Protein AF-A0A9Q3ISY8-F1 (afdb_monomer)

pLDDT: mean 78.97, std 12.06, range [45.91, 92.88]

Radius of gyration: 17.68 Å; Cα contacts (8 Å, |Δi|>4): 53; chains: 1; bounding box: 31×36×50 Å

Sequence (109 aa):
MRQDHGKHSFPWWKEKVISKWANDPWRFKMENSLEESIFNIERDRPISWFLKQKYILTALHPDMSASMIHKRILSKWGGDLGHPIRSRFIEPFSTEDYINAMEDITTRK

Secondary structure (DSSP, 8-state):
--SSS----HHHHHHHHHHHHSSHHHHHHHHHHHHS--B-TTT--HHHHHHHHHHHHHHH-TT--HHHHHHHHHHTB-GGGHHHHHTT--S---HHHHHHHHHHHHH--

Foldseek 3Di:
DPPPDPDDDPVVVVVVCCPVQVPPVNLVVLVVVLVPQADDLVPDQLVVSLVSQLVSCCVNPVPDDPVRSLVSSLVSHDDPVSCQLVVVDDDDDDPVSSSVSVVVVSVPD

Solvent-accessible surface area (backbone atoms only — not comparable to full-atom values): 6679 Å² total; per-residue (Å²): 144,81,83,88,68,74,97,68,54,71,68,56,52,50,50,51,48,40,62,72,62,62,33,71,71,46,48,52,52,50,51,50,55,56,71,74,50,57,60,42,86,92,81,48,54,52,60,67,53,50,53,52,51,49,52,49,48,45,72,76,38,73,88,59,50,69,69,57,52,53,53,57,54,44,69,30,35,57,72,85,60,39,54,67,57,56,73,73,59,78,85,86,78,53,76,62,57,53,38,51,54,47,43,53,65,71,64,72,114

Mean predicted aligned error: 9.84 Å

Nearest PDB structures (foldseek):
  7r23-assembly1_A  TM=7.093E-01  e=1.331E-01  Homo sapiens
  7r24-assembly1_A  TM=7.017E-01  e=1.483E-01  Rattus norvegicus
  4x3x-assembly1_A  TM=8.200E-01  e=1.359E+00  Rattus norvegicus
  7n9v-assembly1_C  TM=6.841E-01  e=1.598E+00  Human immunodeficiency virus 1
  2khm-assembly1_B  TM=3.584E-01  e=2.598E+00  Araneus diadematus

Organism: NCBI:txid1389203

Structure (mmCIF, N/CA/C/O backbone):
data_AF-A0A9Q3ISY8-F1
#
_entry.id   AF-A0A9Q3ISY8-F1
#
loop_
_atom_site.group_PDB
_atom_site.id
_atom_site.type_symbol
_atom_site.label_atom_id
_atom_site.label_alt_id
_atom_site.label_comp_id
_atom_site.label_asym_id
_atom_site.label_entity_id
_atom_site.label_seq_id
_atom_site.pdbx_PDB_ins_code
_atom_site.Cartn_x
_atom_site.Cartn_y
_atom_site.Cartn_z
_atom_site.occupancy
_atom_site.B_iso_or_equiv
_atom_site.auth_seq_id
_atom_site.auth_comp_id
_atom_site.auth_asym_id
_atom_site.auth_atom_id
_atom_site.pdbx_PDB_model_num
ATOM 1 N N . MET A 1 1 ? -1.345 -20.395 -28.314 1.00 47.94 1 MET A N 1
ATOM 2 C CA . MET A 1 1 ? -0.306 -19.394 -27.959 1.00 47.94 1 MET A CA 1
ATOM 3 C C . MET A 1 1 ? 0.899 -19.996 -27.202 1.00 47.94 1 MET A C 1
ATOM 5 O O . MET A 1 1 ? 1.434 -19.357 -26.307 1.0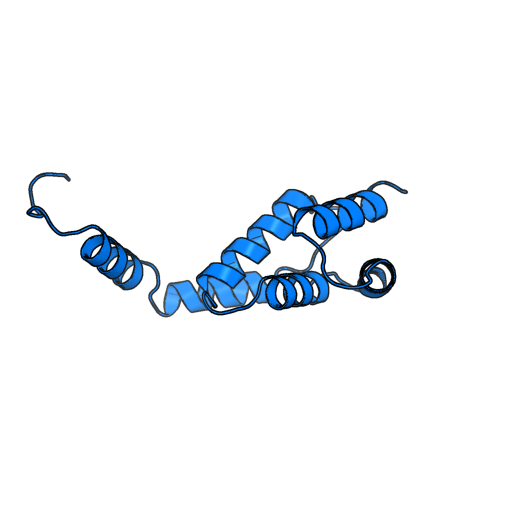0 47.94 1 MET A O 1
ATOM 9 N N . ARG A 1 2 ? 1.366 -21.209 -27.544 1.00 45.91 2 ARG A N 1
ATOM 10 C CA . ARG A 1 2 ? 2.563 -21.839 -26.932 1.00 45.91 2 ARG A CA 1
ATOM 11 C C . ARG A 1 2 ? 3.573 -22.369 -27.965 1.00 45.91 2 ARG A C 1
ATOM 13 O O . ARG A 1 2 ? 4.502 -23.060 -27.575 1.00 45.91 2 ARG A O 1
ATOM 20 N N . GLN A 1 3 ? 3.380 -22.080 -29.256 1.00 51.97 3 GLN A N 1
ATOM 21 C CA . GLN A 1 3 ? 4.154 -22.700 -30.341 1.00 51.97 3 GLN A CA 1
ATOM 22 C C . GLN A 1 3 ? 5.044 -21.738 -31.154 1.00 51.97 3 GLN A C 1
ATOM 24 O O . GLN A 1 3 ? 5.857 -22.233 -31.919 1.00 51.97 3 GLN A O 1
ATOM 29 N N . ASP A 1 4 ? 5.014 -20.418 -30.917 1.00 54.91 4 ASP A N 1
ATOM 30 C CA . ASP A 1 4 ? 5.787 -19.456 -31.741 1.00 54.91 4 ASP A CA 1
ATOM 31 C C . ASP A 1 4 ? 7.008 -18.824 -31.053 1.00 54.91 4 ASP A C 1
ATOM 33 O O . ASP A 1 4 ? 7.722 -18.019 -31.648 1.00 54.91 4 ASP A O 1
ATOM 37 N N . HIS A 1 5 ? 7.292 -19.172 -29.797 1.00 53.00 5 HIS A N 1
ATOM 38 C CA . HIS A 1 5 ? 8.438 -18.621 -29.075 1.00 53.00 5 HIS A CA 1
ATOM 39 C C . HIS A 1 5 ? 9.264 -19.768 -28.506 1.00 53.00 5 HIS A C 1
ATOM 41 O O . HIS A 1 5 ? 8.870 -20.405 -27.527 1.00 53.00 5 HIS A O 1
ATOM 47 N N . GLY A 1 6 ? 10.393 -20.051 -29.164 1.00 52.97 6 GLY A N 1
ATOM 48 C CA . GLY A 1 6 ? 11.397 -21.013 -28.716 1.00 52.97 6 G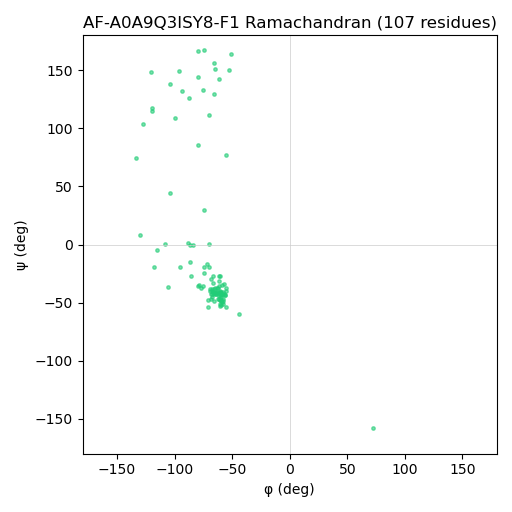LY A CA 1
ATOM 49 C C . GLY A 1 6 ? 11.817 -20.773 -27.263 1.00 52.97 6 GLY A C 1
ATOM 50 O O . GLY A 1 6 ? 11.524 -19.728 -26.688 1.00 52.97 6 GLY A O 1
ATOM 51 N N . LYS A 1 7 ? 12.466 -21.771 -26.653 1.00 64.62 7 LYS A N 1
ATOM 52 C CA . LYS A 1 7 ? 12.853 -21.833 -25.230 1.00 64.62 7 LYS A CA 1
ATOM 53 C C . LYS A 1 7 ? 13.698 -20.623 -24.779 1.00 64.62 7 LYS A C 1
ATOM 55 O O . LYS A 1 7 ? 14.908 -20.729 -24.619 1.00 64.62 7 LYS A O 1
ATOM 60 N N . HIS A 1 8 ? 13.071 -19.475 -24.561 1.00 70.50 8 HIS A N 1
ATOM 61 C CA . HIS A 1 8 ? 13.707 -18.306 -23.973 1.00 70.50 8 HIS A CA 1
ATOM 62 C C . HIS A 1 8 ? 13.773 -18.469 -22.454 1.00 70.50 8 HIS A C 1
ATOM 64 O O . HIS A 1 8 ? 12.871 -19.037 -21.832 1.00 70.50 8 HIS A O 1
ATOM 70 N N . SER A 1 9 ? 14.859 -17.982 -21.856 1.00 76.75 9 SER A N 1
ATOM 71 C CA . SER A 1 9 ? 15.083 -18.050 -20.414 1.00 76.75 9 SER A CA 1
ATOM 72 C C . SER A 1 9 ? 14.054 -17.203 -19.649 1.00 76.75 9 SER A C 1
ATOM 74 O O . SER A 1 9 ? 13.475 -16.253 -20.179 1.00 76.75 9 SER A O 1
ATOM 76 N N . PHE A 1 10 ? 13.812 -17.535 -18.379 1.00 68.12 10 PHE A N 1
ATOM 77 C CA . PHE A 1 10 ? 12.893 -16.774 -17.525 1.00 68.12 10 PHE A CA 1
ATOM 78 C C . PHE A 1 10 ? 13.241 -15.270 -17.425 1.00 68.12 10 PHE A C 1
ATOM 80 O O . PHE A 1 10 ? 12.316 -14.461 -17.514 1.00 68.12 10 PHE A O 1
ATOM 87 N N . PRO A 1 11 ? 14.524 -14.854 -17.337 1.00 79.69 11 PRO A N 1
ATOM 88 C CA . PRO A 1 11 ? 14.899 -13.439 -17.407 1.00 79.69 11 PRO A CA 1
ATOM 89 C C . PRO A 1 11 ? 14.443 -12.747 -18.696 1.00 79.69 11 PRO A C 1
ATOM 91 O O . PRO A 1 11 ? 13.902 -11.649 -18.634 1.00 79.69 11 PRO A O 1
ATOM 94 N N . TRP A 1 12 ? 14.559 -13.415 -19.847 1.00 79.06 12 TRP A N 1
ATOM 95 C CA . TRP A 1 12 ? 14.118 -12.864 -21.130 1.00 79.06 12 TRP A CA 1
ATOM 96 C C . TRP A 1 12 ? 12.598 -12.672 -21.180 1.00 79.06 12 TRP A C 1
ATOM 98 O O . TRP A 1 12 ? 12.100 -11.640 -21.629 1.00 79.06 12 TRP A O 1
ATOM 108 N N . TRP A 1 13 ? 11.836 -13.644 -20.666 1.00 72.44 13 TRP A N 1
ATOM 109 C CA . TRP A 1 13 ? 10.383 -13.507 -20.541 1.00 72.44 13 TRP A CA 1
ATOM 110 C C . TRP A 1 13 ? 9.999 -12.382 -19.584 1.00 72.44 13 TRP A C 1
ATOM 112 O O . TRP A 1 13 ? 9.090 -11.611 -19.886 1.00 72.44 13 TRP A O 1
ATOM 122 N N . LYS A 1 14 ? 10.713 -12.253 -18.462 1.00 73.62 14 LYS A N 1
ATOM 123 C CA . LYS A 1 14 ? 10.529 -11.163 -17.503 1.00 73.62 14 LYS A CA 1
ATOM 124 C C . LYS A 1 14 ? 10.764 -9.808 -18.175 1.00 73.62 14 LYS A C 1
ATOM 126 O O . LYS A 1 14 ? 9.902 -8.941 -18.078 1.00 73.62 14 LYS A O 1
ATOM 131 N N . GLU A 1 15 ? 11.853 -9.651 -18.923 1.00 78.38 15 GLU A N 1
ATOM 132 C CA . GLU A 1 15 ? 12.146 -8.435 -19.691 1.00 78.38 15 GLU A CA 1
ATOM 133 C C . GLU A 1 15 ? 11.082 -8.134 -20.746 1.00 78.38 15 GLU A C 1
ATOM 135 O O . GLU A 1 15 ? 10.638 -6.994 -20.856 1.00 78.38 15 GLU A O 1
ATOM 140 N N . LYS A 1 16 ? 10.611 -9.133 -21.500 1.00 76.38 16 LYS A N 1
ATOM 141 C CA . LYS A 1 16 ? 9.564 -8.925 -22.513 1.00 76.38 16 LYS A CA 1
ATOM 142 C C . LYS A 1 16 ? 8.214 -8.567 -21.915 1.00 76.38 16 LYS A C 1
ATOM 144 O O . LYS A 1 16 ? 7.509 -7.731 -22.475 1.00 76.38 16 LYS A O 1
ATOM 149 N N . VAL A 1 17 ? 7.849 -9.169 -20.787 1.00 68.25 17 VAL A N 1
ATOM 150 C CA . VAL A 1 17 ? 6.619 -8.830 -20.065 1.00 68.25 17 VAL A CA 1
ATOM 151 C C . VAL A 1 17 ? 6.716 -7.417 -19.491 1.00 68.25 17 VAL A C 1
ATOM 153 O O . VAL A 1 17 ? 5.792 -6.635 -19.693 1.00 68.25 17 VAL A O 1
ATOM 156 N N . ILE A 1 18 ? 7.841 -7.056 -18.865 1.00 67.81 18 ILE A N 1
ATOM 157 C CA . ILE A 1 18 ? 8.096 -5.692 -18.374 1.00 67.81 18 ILE A CA 1
ATOM 158 C C . ILE A 1 18 ? 8.058 -4.695 -19.539 1.00 67.81 18 ILE A C 1
ATOM 160 O O . ILE A 1 18 ? 7.340 -3.711 -19.479 1.00 67.81 18 ILE A O 1
ATOM 164 N N . SER A 1 19 ? 8.743 -4.968 -20.644 1.00 69.62 19 SER A N 1
ATOM 165 C CA . SER A 1 19 ? 8.752 -4.085 -21.815 1.00 69.62 19 SER A CA 1
ATOM 166 C C . SER A 1 19 ? 7.362 -3.910 -22.443 1.00 69.62 19 SER A C 1
ATOM 168 O O . SER A 1 19 ? 7.021 -2.814 -22.882 1.00 69.62 19 SER A O 1
ATOM 170 N N . LYS A 1 20 ? 6.543 -4.969 -22.479 1.00 66.62 20 LYS A N 1
ATOM 171 C CA . LYS A 1 20 ? 5.207 -4.930 -23.090 1.00 66.62 20 LYS A CA 1
ATOM 172 C C . LYS A 1 20 ? 4.150 -4.291 -22.186 1.00 66.62 20 LYS A C 1
ATOM 174 O O . LYS A 1 20 ? 3.246 -3.638 -22.700 1.00 66.62 20 LYS A O 1
ATOM 179 N N . TRP A 1 21 ? 4.244 -4.495 -20.872 1.00 62.59 21 TRP A N 1
ATOM 180 C CA . TRP A 1 21 ? 3.183 -4.143 -19.921 1.00 62.59 21 TRP A CA 1
ATOM 181 C C . TRP A 1 21 ? 3.577 -3.096 -18.881 1.00 62.59 21 TRP A C 1
ATOM 183 O O . TRP A 1 21 ? 2.686 -2.472 -18.329 1.00 62.59 21 TRP A O 1
ATOM 193 N N . ALA A 1 22 ? 4.866 -2.864 -18.640 1.00 63.50 22 ALA A N 1
ATOM 194 C CA . ALA A 1 22 ? 5.392 -1.775 -17.812 1.00 63.50 22 ALA A CA 1
ATOM 195 C C . ALA A 1 22 ? 5.984 -0.657 -18.691 1.00 63.50 22 ALA A C 1
ATOM 197 O O . ALA A 1 22 ? 7.081 -0.151 -18.447 1.00 63.50 22 ALA A O 1
ATOM 198 N N . ASN A 1 23 ? 5.246 -0.305 -19.746 1.00 74.50 23 ASN A N 1
ATOM 199 C CA . ASN A 1 23 ? 5.515 0.863 -20.579 1.00 74.50 23 ASN A CA 1
ATOM 200 C C . ASN A 1 23 ? 5.104 2.160 -19.854 1.00 74.50 23 ASN A C 1
ATOM 202 O O . ASN A 1 23 ? 4.412 2.123 -18.833 1.00 74.50 23 ASN A O 1
ATOM 206 N N . ASP A 1 24 ? 5.524 3.310 -20.379 1.00 77.25 24 ASP A N 1
ATOM 207 C CA . ASP A 1 24 ? 5.267 4.615 -19.755 1.00 77.25 24 ASP A CA 1
ATOM 208 C C . ASP A 1 24 ? 3.770 4.891 -19.485 1.00 77.25 24 ASP A C 1
ATOM 210 O O . ASP A 1 24 ? 3.455 5.374 -18.398 1.00 77.25 24 ASP A O 1
ATOM 214 N N . PRO A 1 25 ? 2.814 4.490 -20.353 1.00 83.31 25 PRO A N 1
ATOM 215 C CA . PRO A 1 25 ? 1.384 4.574 -20.040 1.00 83.31 25 PRO A CA 1
ATOM 216 C C . PRO A 1 25 ? 0.941 3.766 -18.812 1.00 83.31 25 PRO A C 1
ATOM 218 O O . PRO A 1 25 ? 0.100 4.225 -18.037 1.00 83.31 25 PRO A O 1
ATOM 221 N N . TRP A 1 26 ? 1.473 2.555 -18.617 1.00 84.38 26 TRP A N 1
ATOM 222 C CA . TRP A 1 26 ? 1.161 1.756 -17.430 1.00 84.38 26 T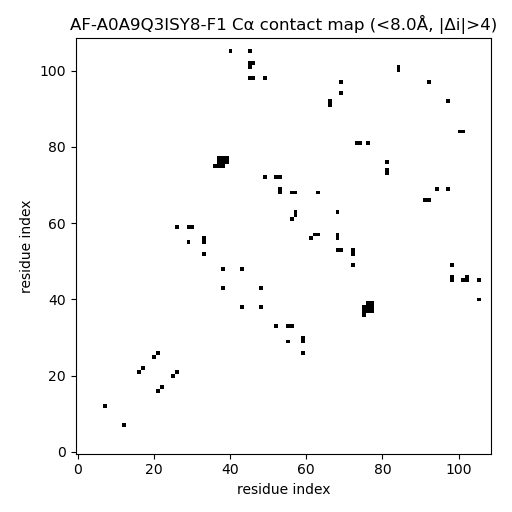RP A CA 1
ATOM 223 C C . TRP A 1 26 ? 1.747 2.384 -16.168 1.00 84.38 26 TRP A C 1
ATOM 225 O O . TRP A 1 26 ? 1.047 2.458 -15.158 1.00 84.38 26 TRP A O 1
ATOM 235 N N . ARG A 1 27 ? 2.992 2.876 -16.235 1.00 83.94 27 ARG A N 1
ATOM 236 C CA . ARG A 1 27 ? 3.623 3.584 -15.112 1.00 83.94 27 ARG A CA 1
ATOM 237 C C . ARG A 1 27 ? 2.802 4.801 -14.713 1.00 83.94 27 ARG A C 1
ATOM 239 O O . ARG A 1 27 ? 2.398 4.885 -13.561 1.00 83.94 27 ARG A O 1
ATOM 246 N N . PHE A 1 28 ? 2.434 5.630 -15.687 1.00 86.44 28 PHE A N 1
ATOM 247 C CA . PHE A 1 28 ? 1.580 6.796 -15.476 1.00 86.44 28 PHE A CA 1
ATOM 248 C C . PHE A 1 28 ? 0.237 6.424 -14.829 1.00 86.44 28 PHE A C 1
ATOM 250 O O . PHE A 1 28 ? -0.210 7.055 -13.875 1.00 86.44 28 PHE A O 1
ATOM 257 N N . LYS A 1 29 ? -0.401 5.336 -15.281 1.00 88.12 29 LYS A N 1
ATOM 258 C CA . LYS A 1 29 ? -1.643 4.839 -14.669 1.00 88.12 29 LYS A CA 1
ATOM 259 C C . LYS A 1 29 ? -1.448 4.399 -13.213 1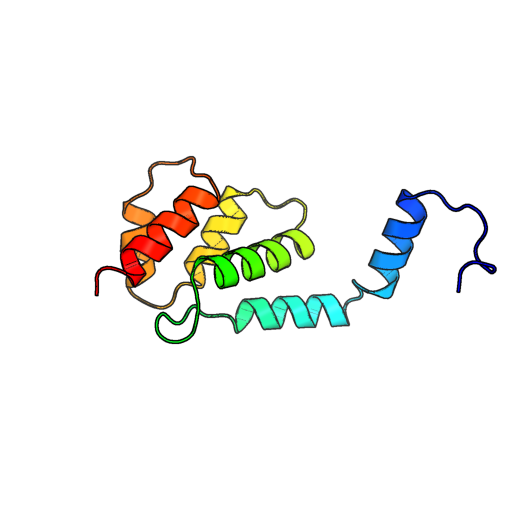.00 88.12 29 LYS A C 1
ATOM 261 O O . LYS A 1 29 ? -2.332 4.619 -12.387 1.00 88.12 29 LYS A O 1
ATOM 266 N N . MET A 1 30 ? -0.340 3.728 -12.906 1.00 88.31 30 MET A N 1
ATOM 267 C CA . MET A 1 30 ? -0.021 3.287 -11.546 1.00 88.31 30 MET A CA 1
ATOM 268 C C . MET A 1 30 ? 0.307 4.468 -10.629 1.00 88.31 30 MET A C 1
ATOM 270 O O . MET A 1 30 ? -0.159 4.484 -9.493 1.00 88.31 30 MET A O 1
ATOM 274 N N . GLU A 1 31 ? 1.042 5.460 -11.129 1.00 89.50 31 GLU A N 1
ATOM 275 C CA . GLU A 1 31 ? 1.342 6.707 -10.421 1.00 89.50 31 GLU A CA 1
ATOM 276 C C . GLU A 1 31 ? 0.057 7.470 -10.093 1.00 89.50 31 GLU A C 1
ATOM 278 O O . GLU A 1 31 ? -0.202 7.726 -8.920 1.00 89.50 31 GLU A O 1
ATOM 283 N N . ASN A 1 32 ? -0.823 7.693 -11.075 1.00 89.69 32 ASN A N 1
ATOM 284 C CA . ASN A 1 32 ? -2.123 8.332 -10.833 1.00 89.69 32 ASN A CA 1
ATOM 285 C C . ASN A 1 32 ? -2.972 7.539 -9.831 1.00 89.69 32 ASN A C 1
ATOM 287 O O . ASN A 1 32 ? -3.537 8.105 -8.897 1.00 89.69 32 ASN A O 1
ATOM 291 N N . SER A 1 33 ? -3.014 6.205 -9.962 1.00 87.94 33 SER A N 1
ATOM 292 C CA . SER A 1 33 ? -3.744 5.357 -9.012 1.00 87.94 33 SER A CA 1
ATOM 293 C C . SER A 1 33 ? -3.193 5.455 -7.590 1.00 87.94 33 SER A C 1
ATOM 295 O O . SER A 1 33 ? -3.957 5.242 -6.650 1.00 87.94 33 SER A O 1
ATOM 297 N N . LEU A 1 34 ? -1.893 5.697 -7.416 1.00 88.12 34 LEU A N 1
ATOM 298 C CA . LEU A 1 34 ? -1.271 5.905 -6.111 1.00 88.12 34 LEU A CA 1
ATOM 299 C C . LEU A 1 34 ? -1.556 7.320 -5.588 1.00 88.12 34 LEU A C 1
ATOM 301 O O . LEU A 1 34 ? -1.762 7.511 -4.388 1.00 88.12 34 LEU A O 1
ATOM 305 N N . GLU A 1 35 ? -1.565 8.317 -6.470 1.00 86.44 35 GLU A N 1
ATOM 306 C CA 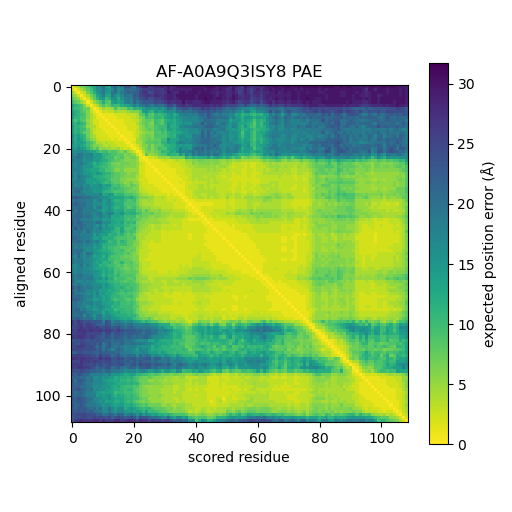. GLU A 1 35 ? -1.819 9.708 -6.110 1.00 86.44 35 GLU A CA 1
ATOM 307 C C . GLU A 1 35 ? -3.241 9.924 -5.600 1.00 86.44 35 GLU A C 1
ATOM 309 O O . GLU A 1 35 ? -3.404 10.481 -4.510 1.00 86.44 35 GLU A O 1
ATOM 314 N N . GLU A 1 36 ? -4.226 9.407 -6.333 1.00 87.81 36 GLU A N 1
ATOM 315 C CA . GLU A 1 36 ? -5.661 9.509 -6.043 1.00 87.81 36 GLU A CA 1
ATOM 316 C C . GLU A 1 36 ? -6.114 8.602 -4.890 1.00 87.81 36 GLU A C 1
ATOM 318 O O . GLU A 1 36 ? -7.175 8.807 -4.294 1.00 87.81 36 GLU A O 1
ATOM 323 N N . SER A 1 37 ? -5.326 7.576 -4.560 1.00 86.75 37 SER A N 1
ATOM 324 C CA . SER A 1 37 ? -5.687 6.610 -3.529 1.00 86.75 37 SER A CA 1
ATOM 325 C C . SER A 1 37 ? -5.417 7.160 -2.131 1.00 86.75 37 SER A C 1
ATOM 327 O O . SER A 1 37 ? -4.385 6.879 -1.525 1.00 86.75 37 SER A O 1
ATOM 329 N N . ILE A 1 38 ? -6.389 7.897 -1.597 1.00 88.69 38 ILE A N 1
ATOM 330 C CA . ILE A 1 38 ? -6.464 8.290 -0.185 1.00 88.69 38 ILE A CA 1
ATOM 331 C C . ILE A 1 38 ? -7.311 7.257 0.566 1.00 88.69 38 ILE A C 1
ATOM 333 O O . ILE A 1 38 ? -8.393 6.893 0.101 1.00 88.69 38 ILE A O 1
ATOM 337 N N . PHE A 1 39 ? -6.822 6.777 1.713 1.00 87.69 39 PHE A N 1
ATOM 338 C CA . PHE A 1 39 ? -7.555 5.810 2.534 1.00 87.69 39 PHE A CA 1
ATOM 339 C C . PHE A 1 39 ? -8.834 6.429 3.111 1.00 87.69 39 PHE A C 1
ATOM 341 O O . PHE A 1 39 ? -8.788 7.488 3.740 1.00 87.69 39 PHE A O 1
ATOM 348 N N . ASN A 1 40 ? -9.963 5.742 2.940 1.00 85.81 40 ASN A N 1
ATOM 349 C CA . ASN A 1 40 ? -11.251 6.104 3.517 1.00 85.81 40 ASN A CA 1
ATOM 350 C C . ASN A 1 40 ? -11.754 4.983 4.440 1.00 85.81 40 ASN A C 1
ATOM 352 O O . ASN A 1 40 ? -12.060 3.888 3.980 1.00 85.81 40 ASN A O 1
ATOM 356 N N . ILE A 1 41 ? -11.906 5.284 5.731 1.00 84.25 41 ILE A N 1
ATOM 357 C CA . ILE A 1 41 ? -12.320 4.324 6.770 1.00 84.25 41 ILE A CA 1
ATOM 358 C C . ILE A 1 41 ? -13.706 3.694 6.546 1.00 84.25 41 ILE A C 1
ATOM 360 O O . ILE A 1 41 ? -13.962 2.598 7.031 1.00 84.25 41 ILE A O 1
ATOM 364 N N . GLU A 1 42 ? -14.616 4.373 5.847 1.00 83.38 42 GLU A N 1
ATOM 365 C CA . GLU A 1 42 ? -15.980 3.882 5.610 1.00 83.38 42 GLU A CA 1
ATOM 366 C C . GLU A 1 42 ? -16.061 2.960 4.392 1.00 83.38 42 GLU A C 1
ATOM 368 O O . GLU A 1 42 ? -16.932 2.094 4.320 1.00 83.38 42 GLU A O 1
ATOM 373 N N . ARG A 1 43 ? -15.151 3.142 3.431 1.00 85.75 43 ARG A N 1
ATOM 374 C CA . ARG A 1 43 ? -15.163 2.430 2.148 1.00 85.75 43 ARG A CA 1
ATOM 375 C C . ARG A 1 43 ? -14.096 1.347 2.054 1.00 85.75 43 ARG A C 1
ATOM 377 O O . ARG A 1 43 ? -14.320 0.311 1.428 1.00 85.75 43 ARG A O 1
ATOM 384 N N . ASP A 1 44 ? -12.926 1.596 2.625 1.00 89.06 44 ASP A N 1
ATOM 385 C CA . ASP A 1 44 ? -11.726 0.821 2.359 1.00 89.06 44 ASP A CA 1
ATOM 386 C C . ASP A 1 44 ? -11.417 -0.127 3.523 1.00 89.06 44 ASP A C 1
ATOM 388 O O . ASP A 1 44 ? -11.486 0.230 4.697 1.00 89.06 44 ASP A O 1
ATOM 392 N N . ARG A 1 45 ? -11.023 -1.361 3.191 1.00 89.62 45 ARG A N 1
ATOM 393 C CA . ARG A 1 45 ? -10.508 -2.318 4.178 1.00 89.62 45 ARG A CA 1
ATOM 394 C C . ARG A 1 45 ? -9.000 -2.121 4.339 1.00 89.62 45 ARG A C 1
ATOM 396 O O . ARG A 1 45 ? -8.307 -2.226 3.321 1.00 89.62 45 ARG A O 1
ATOM 403 N N . PRO A 1 46 ? -8.483 -1.910 5.564 1.00 88.94 46 PRO A N 1
ATOM 404 C CA . PRO A 1 46 ? -7.062 -1.712 5.831 1.00 88.94 46 PRO A CA 1
ATOM 405 C C . PRO A 1 46 ? -6.128 -2.667 5.088 1.00 88.94 46 PRO A C 1
ATOM 407 O O . PRO A 1 46 ? -5.337 -2.230 4.253 1.00 88.94 46 PRO A O 1
ATOM 410 N N . ILE A 1 47 ? -6.274 -3.973 5.317 1.00 90.94 47 ILE A N 1
ATOM 411 C CA . ILE A 1 47 ? -5.421 -4.998 4.715 1.00 90.94 47 ILE A CA 1
ATOM 412 C C . ILE A 1 47 ? -5.399 -4.919 3.183 1.00 90.94 47 ILE A C 1
ATOM 414 O O . ILE A 1 47 ? -4.336 -4.791 2.572 1.00 90.94 47 ILE A O 1
ATOM 418 N N . SER A 1 48 ? -6.572 -4.929 2.547 1.00 91.38 48 SER A N 1
ATOM 419 C CA . SER A 1 48 ? -6.695 -4.929 1.088 1.00 91.38 48 SER A CA 1
ATOM 420 C C . SER A 1 48 ? -6.137 -3.649 0.477 1.00 91.38 48 SER A C 1
ATOM 422 O O . SER A 1 48 ? -5.455 -3.691 -0.549 1.00 91.38 48 SER A O 1
ATOM 424 N N . TRP A 1 49 ? -6.412 -2.509 1.109 1.00 92.69 49 TRP A N 1
ATOM 425 C CA . TRP A 1 49 ? -5.943 -1.217 0.635 1.00 92.69 49 TRP A CA 1
ATOM 426 C C . TRP A 1 49 ? -4.422 -1.097 0.769 1.00 92.69 49 TRP A C 1
ATOM 428 O O . TRP A 1 49 ? -3.754 -0.755 -0.208 1.00 92.69 49 TRP A O 1
ATOM 438 N N . PHE A 1 50 ? -3.857 -1.464 1.922 1.00 92.06 50 PHE A N 1
ATOM 439 C CA . PHE A 1 50 ? -2.417 -1.395 2.168 1.00 92.06 50 PHE A CA 1
ATOM 440 C C . PHE A 1 50 ? -1.636 -2.288 1.207 1.00 92.06 50 PHE A C 1
ATOM 442 O O . PHE A 1 50 ? -0.660 -1.849 0.598 1.00 92.06 50 PHE A O 1
ATOM 449 N N . LEU A 1 51 ? -2.079 -3.537 1.029 1.00 92.62 51 LEU A N 1
ATOM 450 C CA . LEU A 1 51 ? -1.422 -4.482 0.128 1.00 92.62 51 LEU A CA 1
ATOM 451 C C . LEU A 1 51 ? -1.460 -4.002 -1.326 1.00 92.62 51 LEU A C 1
ATOM 453 O O . LEU A 1 51 ? -0.463 -4.148 -2.035 1.00 92.62 51 LEU A O 1
ATOM 457 N N . LYS A 1 52 ? -2.560 -3.368 -1.756 1.00 92.56 52 LYS A N 1
ATOM 458 C CA . LYS A 1 52 ? -2.653 -2.752 -3.085 1.00 92.56 52 LYS A CA 1
ATOM 459 C C . LYS A 1 52 ? -1.633 -1.623 -3.257 1.00 92.56 52 LYS A C 1
ATOM 461 O O . LYS A 1 52 ? -0.922 -1.612 -4.260 1.00 92.56 52 LYS A O 1
ATOM 466 N N . GLN A 1 53 ? -1.508 -0.717 -2.284 1.00 92.50 53 GLN A N 1
ATOM 467 C CA . GLN A 1 53 ? -0.530 0.377 -2.371 1.00 92.50 53 GLN A CA 1
ATOM 468 C C . GLN A 1 53 ? 0.912 -0.135 -2.316 1.00 92.50 53 GLN A C 1
ATOM 470 O O . GLN A 1 53 ? 1.758 0.317 -3.086 1.00 92.50 53 GLN A O 1
ATOM 475 N N . LYS A 1 54 ? 1.187 -1.123 -1.455 1.00 92.88 54 LYS A N 1
ATOM 476 C CA . LYS A 1 54 ? 2.491 -1.792 -1.375 1.00 92.88 54 LYS A CA 1
ATOM 477 C C . LYS A 1 54 ? 2.871 -2.408 -2.715 1.00 92.88 54 LYS A C 1
ATOM 479 O O . LYS A 1 54 ? 3.982 -2.189 -3.180 1.00 92.88 54 LYS A O 1
ATOM 484 N N . TYR A 1 55 ? 1.946 -3.126 -3.349 1.00 91.62 55 TYR A N 1
ATOM 485 C CA . TYR A 1 55 ? 2.169 -3.716 -4.665 1.00 91.62 55 TYR A CA 1
ATOM 486 C C . TYR A 1 55 ? 2.529 -2.657 -5.714 1.00 91.62 55 TYR A C 1
ATOM 488 O O . TYR A 1 55 ? 3.533 -2.808 -6.408 1.00 91.62 55 TYR A O 1
ATOM 496 N N . ILE A 1 56 ? 1.756 -1.569 -5.792 1.00 90.81 56 ILE A N 1
ATOM 497 C CA . ILE A 1 56 ? 2.000 -0.477 -6.744 1.00 90.81 56 ILE A CA 1
ATOM 498 C C . ILE A 1 56 ? 3.375 0.162 -6.501 1.00 90.81 56 ILE A C 1
ATOM 500 O O . ILE A 1 56 ? 4.160 0.306 -7.436 1.00 90.81 56 ILE A O 1
ATOM 504 N N . LEU A 1 57 ? 3.705 0.486 -5.247 1.00 91.50 57 LEU A N 1
ATOM 505 C CA . LEU A 1 57 ? 4.984 1.100 -4.883 1.00 91.50 57 LEU A CA 1
ATOM 506 C C . LEU A 1 57 ? 6.180 0.189 -5.163 1.00 91.50 57 LEU A C 1
ATOM 508 O O . LEU A 1 57 ? 7.178 0.666 -5.690 1.00 91.50 57 LEU A O 1
ATOM 512 N N . THR A 1 58 ? 6.088 -1.107 -4.859 1.00 90.12 58 THR A N 1
ATOM 513 C CA . THR A 1 58 ? 7.154 -2.067 -5.181 1.00 90.12 58 THR A CA 1
ATOM 514 C C . THR A 1 58 ? 7.313 -2.249 -6.691 1.00 90.12 58 THR A C 1
ATOM 516 O O . THR A 1 58 ? 8.425 -2.453 -7.169 1.00 90.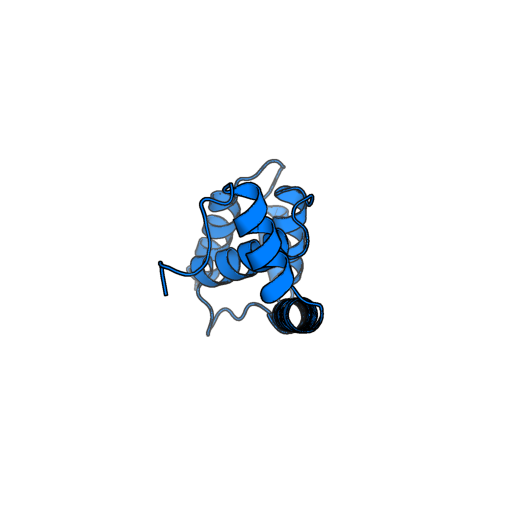12 58 THR A O 1
ATOM 519 N N . ALA A 1 59 ? 6.225 -2.160 -7.459 1.00 87.50 59 ALA A N 1
ATOM 520 C CA . ALA A 1 59 ? 6.283 -2.290 -8.910 1.00 87.50 59 ALA A CA 1
ATOM 521 C C . ALA A 1 59 ? 6.860 -1.035 -9.597 1.00 87.50 59 ALA A C 1
ATOM 523 O O . ALA A 1 59 ? 7.579 -1.161 -10.587 1.00 87.50 59 ALA A O 1
ATOM 524 N N . LEU A 1 60 ? 6.574 0.160 -9.068 1.00 87.19 60 LEU A N 1
ATOM 525 C CA . LEU A 1 60 ? 7.127 1.433 -9.550 1.00 87.19 60 LEU A CA 1
ATOM 526 C C . LEU A 1 60 ? 8.562 1.685 -9.062 1.00 87.19 60 LEU A C 1
ATOM 528 O O . LEU A 1 60 ? 9.372 2.262 -9.785 1.00 87.19 60 LEU A O 1
ATOM 532 N N . HIS A 1 61 ? 8.881 1.252 -7.843 1.00 87.75 61 HIS A N 1
ATOM 533 C CA . HIS A 1 61 ? 10.156 1.503 -7.175 1.00 87.75 61 HIS A CA 1
ATOM 534 C C . HIS A 1 61 ? 10.702 0.209 -6.544 1.00 87.75 61 HIS A C 1
ATOM 536 O O . HIS A 1 61 ? 10.647 0.044 -5.322 1.00 87.75 61 HIS A O 1
ATOM 542 N N . PRO A 1 62 ? 11.236 -0.723 -7.354 1.00 86.94 62 PRO A N 1
ATOM 543 C CA . PRO A 1 62 ? 11.705 -2.024 -6.869 1.00 86.94 62 PRO A CA 1
ATOM 544 C C . PRO A 1 62 ? 12.852 -1.923 -5.854 1.00 86.94 62 PRO A C 1
ATOM 546 O O . PRO A 1 62 ? 12.968 -2.784 -4.987 1.00 86.94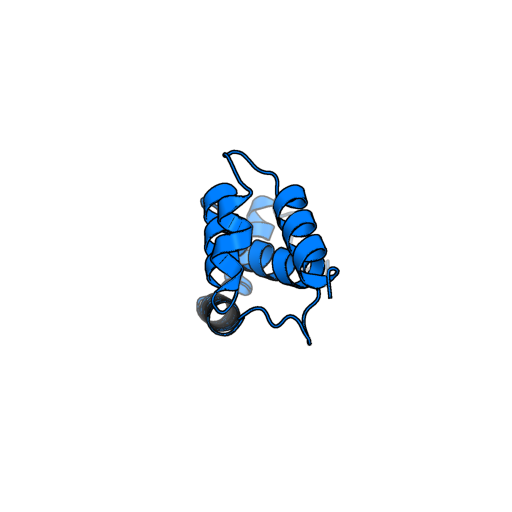 62 PRO A O 1
ATOM 549 N N . ASP A 1 63 ? 13.649 -0.855 -5.919 1.00 88.69 63 ASP A N 1
ATOM 550 C CA . ASP A 1 63 ? 14.795 -0.626 -5.029 1.00 88.69 63 ASP A CA 1
ATOM 551 C C . ASP A 1 63 ? 14.418 0.116 -3.731 1.00 88.69 63 ASP A C 1
ATOM 553 O O . ASP A 1 63 ? 15.272 0.423 -2.897 1.00 88.69 63 ASP A O 1
ATOM 557 N N . MET A 1 64 ? 13.134 0.439 -3.539 1.00 90.25 64 MET A N 1
ATOM 558 C CA . MET A 1 64 ? 12.666 1.145 -2.350 1.00 90.25 64 MET A CA 1
ATOM 559 C C . MET A 1 64 ? 12.620 0.213 -1.135 1.00 90.25 64 MET A C 1
ATOM 561 O O . MET A 1 64 ? 12.058 -0.881 -1.185 1.00 90.25 64 MET A O 1
ATOM 565 N N . SER A 1 65 ? 13.154 0.673 -0.001 1.00 90.06 65 SER A N 1
ATOM 566 C CA . SER A 1 65 ? 13.111 -0.101 1.240 1.00 90.06 65 SER A CA 1
ATOM 567 C C . SER A 1 65 ? 11.676 -0.299 1.740 1.00 90.06 65 SER A C 1
ATOM 569 O O . SER A 1 65 ? 10.806 0.556 1.558 1.00 90.06 65 SER A O 1
ATOM 571 N N . ALA A 1 66 ? 11.435 -1.410 2.441 1.00 87.06 66 ALA A N 1
ATOM 572 C CA . ALA A 1 66 ? 10.124 -1.706 3.019 1.00 87.06 66 ALA A CA 1
ATOM 573 C C . ALA A 1 66 ? 9.631 -0.585 3.954 1.00 87.06 66 ALA A C 1
ATOM 575 O O . ALA A 1 66 ? 8.491 -0.153 3.823 1.00 87.06 66 ALA A O 1
ATOM 576 N N . SER A 1 67 ? 10.510 -0.048 4.812 1.00 85.06 67 SER A N 1
ATOM 577 C CA . SER A 1 67 ? 10.190 1.084 5.701 1.00 85.06 67 SER A CA 1
ATOM 578 C C . SER A 1 67 ? 9.753 2.327 4.915 1.00 85.06 67 SER A C 1
ATOM 580 O O . SER A 1 67 ? 8.761 2.970 5.260 1.00 85.06 67 SER A O 1
ATOM 582 N N . MET A 1 68 ? 10.430 2.646 3.805 1.00 86.81 68 MET A N 1
ATOM 583 C CA . MET A 1 68 ? 10.051 3.783 2.963 1.00 86.81 68 MET A CA 1
ATOM 584 C C . MET A 1 68 ? 8.706 3.554 2.260 1.00 86.81 68 MET A C 1
ATOM 586 O O . MET A 1 68 ? 7.881 4.469 2.206 1.00 86.81 68 MET A O 1
ATOM 590 N N . ILE A 1 69 ? 8.452 2.330 1.783 1.00 90.50 69 ILE A N 1
ATOM 591 C CA . ILE A 1 69 ? 7.149 1.940 1.229 1.00 90.50 69 ILE A CA 1
ATOM 592 C C . ILE A 1 69 ? 6.056 2.150 2.280 1.00 90.50 69 ILE A C 1
ATOM 594 O O . ILE A 1 69 ? 5.074 2.834 2.007 1.00 90.50 69 ILE A O 1
ATOM 598 N N . HIS A 1 70 ? 6.234 1.631 3.496 1.00 88.06 70 HIS A N 1
ATOM 599 C CA . HIS A 1 70 ? 5.250 1.770 4.573 1.00 88.06 70 HIS A CA 1
ATOM 600 C C . HIS A 1 70 ? 4.977 3.235 4.924 1.00 88.06 70 HIS A C 1
ATOM 602 O O . HIS A 1 70 ? 3.818 3.638 4.999 1.00 88.06 70 HIS A O 1
ATOM 608 N N . LYS A 1 71 ? 6.020 4.066 5.045 1.00 85.06 71 LYS A N 1
ATOM 609 C CA . LYS A 1 71 ? 5.883 5.512 5.300 1.00 85.06 71 LYS A CA 1
ATOM 610 C C . LYS A 1 71 ? 5.106 6.235 4.200 1.00 85.06 71 LYS A C 1
ATOM 612 O O . LYS A 1 71 ? 4.260 7.074 4.517 1.00 85.06 71 LYS A O 1
ATOM 617 N N . ARG A 1 72 ? 5.358 5.903 2.928 1.00 88.25 72 ARG A N 1
ATOM 618 C CA . ARG A 1 72 ? 4.608 6.447 1.782 1.00 88.25 72 ARG A CA 1
ATOM 619 C C . ARG A 1 72 ? 3.146 6.009 1.778 1.00 88.25 72 ARG A C 1
ATOM 621 O O . ARG A 1 72 ? 2.278 6.808 1.457 1.00 88.25 72 ARG A O 1
ATOM 628 N N . ILE A 1 73 ? 2.855 4.768 2.154 1.00 89.69 73 ILE A N 1
ATOM 629 C CA . ILE A 1 73 ? 1.465 4.307 2.275 1.00 89.69 73 ILE A CA 1
ATOM 630 C C . ILE A 1 73 ? 0.762 5.061 3.409 1.00 89.69 73 ILE A C 1
ATOM 632 O O . ILE A 1 73 ? -0.353 5.545 3.236 1.00 89.69 73 ILE A O 1
ATOM 636 N N . LEU A 1 74 ? 1.435 5.248 4.547 1.00 85.19 74 LEU A N 1
ATOM 637 C CA . LEU A 1 74 ? 0.883 6.003 5.670 1.00 85.19 74 LEU A CA 1
ATOM 638 C C . LEU A 1 74 ? 0.689 7.492 5.385 1.00 85.19 74 LEU A C 1
ATOM 640 O O . LEU A 1 74 ? -0.170 8.104 6.005 1.00 85.19 74 LEU A O 1
ATOM 644 N N . SER A 1 75 ? 1.458 8.114 4.486 1.00 83.19 75 SER A N 1
ATOM 645 C CA . SER A 1 75 ? 1.182 9.507 4.098 1.00 83.19 75 SER A CA 1
ATOM 646 C C . SER A 1 75 ? -0.097 9.652 3.271 1.00 83.19 75 SER A C 1
ATOM 648 O O . SER A 1 75 ? -0.647 10.746 3.199 1.00 83.19 75 SER A O 1
ATOM 650 N N . LYS A 1 76 ? -0.582 8.558 2.674 1.00 85.38 76 LYS A N 1
ATOM 651 C CA . LYS A 1 76 ? -1.878 8.475 1.984 1.00 85.38 76 LYS A CA 1
ATOM 652 C C . LYS A 1 76 ? -3.037 8.132 2.925 1.00 85.38 76 LYS A C 1
ATOM 654 O O . LYS A 1 76 ? -4.190 8.074 2.494 1.00 85.38 76 LYS A O 1
ATOM 659 N N . TRP A 1 77 ? -2.747 7.954 4.213 1.00 80.62 77 TRP A N 1
ATOM 660 C CA . TRP A 1 77 ? -3.757 7.981 5.257 1.00 80.62 77 TRP A CA 1
ATOM 661 C C . TRP A 1 77 ? -4.260 9.410 5.427 1.00 80.62 77 TRP A C 1
ATOM 663 O O . TRP A 1 77 ? -3.504 10.282 5.849 1.00 80.62 77 TRP A O 1
ATOM 673 N N . GLY A 1 78 ? -5.510 9.675 5.055 1.00 65.00 78 GLY A N 1
ATOM 674 C CA . GLY A 1 78 ? -6.069 11.021 5.149 1.00 65.00 78 GLY A CA 1
ATOM 675 C C . GLY A 1 78 ? -6.113 11.552 6.591 1.00 65.00 78 GLY A C 1
ATOM 676 O O . GLY A 1 78 ? -6.440 10.816 7.523 1.00 65.00 78 GLY A O 1
ATOM 677 N N . GLY A 1 79 ? -5.841 12.851 6.754 1.00 62.91 79 GLY A N 1
ATOM 678 C CA . GLY A 1 79 ? -6.144 13.622 7.967 1.00 62.91 79 GLY A CA 1
ATOM 679 C C . GLY A 1 79 ? -5.282 13.335 9.207 1.00 62.91 79 GLY A C 1
ATOM 680 O O . GLY A 1 79 ? -4.162 12.837 9.126 1.00 62.91 79 GLY A O 1
ATOM 681 N N . ASP A 1 80 ? -5.842 13.668 10.374 1.00 59.38 80 ASP A N 1
ATOM 682 C CA . ASP A 1 80 ? -5.225 13.620 11.717 1.00 59.38 80 ASP A CA 1
ATOM 683 C C . ASP A 1 80 ? -4.972 12.185 12.246 1.00 59.38 80 ASP A C 1
ATOM 685 O O . ASP A 1 80 ? -4.445 11.966 13.332 1.00 59.38 80 ASP A O 1
ATOM 689 N N . LEU A 1 81 ? -5.320 11.162 11.456 1.00 61.97 81 LEU A N 1
ATOM 690 C CA . LEU A 1 81 ? -5.194 9.743 11.816 1.00 61.97 81 LEU A CA 1
ATOM 691 C C . LEU A 1 81 ? -3.810 9.149 11.505 1.00 61.97 81 LEU A C 1
ATOM 693 O O . LEU A 1 81 ? -3.454 8.094 12.036 1.00 61.97 81 LEU A O 1
ATOM 697 N N . GLY A 1 82 ? -2.991 9.831 10.698 1.00 64.00 82 GLY A N 1
ATOM 698 C CA . GLY A 1 82 ? -1.613 9.407 10.435 1.00 64.00 82 GLY A CA 1
ATOM 699 C C . GLY A 1 82 ? -0.702 9.533 11.663 1.00 64.00 82 GLY A C 1
ATOM 700 O O . GLY A 1 82 ? 0.239 8.751 11.817 1.00 64.00 82 GLY A O 1
ATOM 701 N N . HIS A 1 83 ? -0.986 10.488 12.555 1.00 67.44 83 HIS A N 1
ATOM 702 C CA . HIS A 1 83 ? -0.192 10.725 13.760 1.00 67.44 83 HIS A CA 1
ATOM 703 C C . HIS A 1 83 ? -0.363 9.612 14.818 1.00 67.44 83 HIS A C 1
ATOM 705 O O . HIS A 1 83 ? 0.660 9.081 15.245 1.00 67.44 83 HIS A O 1
ATOM 711 N N . PRO A 1 84 ? -1.586 9.159 15.173 1.00 66.88 84 PRO A N 1
ATOM 712 C CA . PRO A 1 84 ? -1.807 8.021 16.075 1.00 66.88 84 PRO A CA 1
ATOM 713 C C . PRO A 1 84 ? -1.150 6.712 15.635 1.00 66.88 84 PRO A C 1
ATOM 715 O O . PRO A 1 84 ? -0.731 5.921 16.475 1.00 66.88 84 PRO A O 1
ATOM 718 N N . ILE A 1 85 ? -1.069 6.470 14.324 1.00 65.69 85 ILE A N 1
ATOM 719 C CA . ILE A 1 85 ? -0.389 5.297 13.771 1.00 65.69 85 ILE A CA 1
ATOM 720 C C . ILE A 1 85 ? 1.122 5.453 13.963 1.00 65.69 85 ILE A C 1
ATOM 722 O O . ILE A 1 85 ? 1.759 4.610 14.584 1.00 65.69 85 ILE A O 1
ATOM 726 N N . ARG A 1 86 ? 1.697 6.572 13.506 1.00 67.50 86 ARG A N 1
ATOM 727 C CA . ARG A 1 86 ? 3.141 6.843 13.607 1.00 67.50 86 ARG A CA 1
ATOM 728 C C . ARG A 1 86 ? 3.645 6.898 15.049 1.00 67.50 86 ARG A C 1
ATOM 730 O O . ARG A 1 86 ? 4.750 6.439 15.306 1.00 67.50 86 ARG A O 1
ATOM 737 N N . SER A 1 87 ? 2.849 7.417 15.984 1.00 65.94 87 SER A N 1
ATOM 738 C CA . SER A 1 87 ? 3.230 7.527 17.397 1.00 65.94 87 SER A CA 1
ATOM 739 C C . SER A 1 87 ? 3.271 6.184 18.126 1.00 65.94 87 SER A C 1
ATOM 741 O O . SER A 1 87 ? 3.846 6.101 19.206 1.00 65.94 87 SER A O 1
ATOM 743 N N . ARG A 1 88 ? 2.659 5.131 17.569 1.00 65.81 88 ARG A N 1
ATOM 744 C CA . ARG A 1 88 ? 2.680 3.774 18.140 1.00 65.81 88 ARG A CA 1
ATOM 745 C C . ARG A 1 88 ? 3.928 2.981 17.746 1.00 65.81 88 ARG A C 1
ATOM 747 O O . ARG A 1 88 ? 4.074 1.841 18.175 1.00 65.81 88 ARG A O 1
ATOM 754 N N . PHE A 1 89 ? 4.819 3.570 16.947 1.00 66.81 89 PHE A N 1
ATOM 755 C CA . PHE A 1 89 ? 5.900 2.849 16.296 1.00 66.81 89 PHE A CA 1
ATOM 756 C C . PHE A 1 89 ? 7.301 3.359 16.695 1.00 66.81 89 PHE A C 1
ATOM 758 O O . PHE A 1 89 ? 7.691 4.463 16.325 1.00 66.81 89 PHE A O 1
ATOM 765 N N . ILE A 1 90 ? 8.093 2.515 17.376 1.00 63.50 90 ILE A N 1
ATOM 766 C CA . ILE A 1 90 ? 9.570 2.583 17.451 1.00 63.50 90 ILE A CA 1
ATOM 767 C C . ILE A 1 90 ? 10.163 1.567 16.455 1.00 63.50 90 ILE A C 1
ATOM 769 O O . ILE A 1 90 ? 10.003 0.368 16.65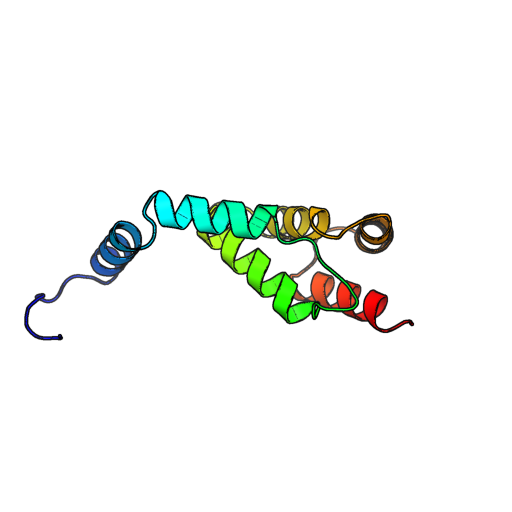4 1.00 63.50 90 ILE A O 1
ATOM 773 N N . GLU A 1 91 ? 10.759 2.029 15.349 1.00 66.75 91 GLU A N 1
ATOM 774 C CA . GLU A 1 91 ? 11.256 1.161 14.260 1.00 66.75 91 GLU A CA 1
ATOM 775 C C . GLU A 1 91 ? 12.193 0.030 14.743 1.00 66.75 91 GLU A C 1
ATOM 777 O O . GLU A 1 91 ? 12.952 0.247 15.692 1.00 66.75 91 GLU A O 1
ATOM 782 N N . PRO A 1 92 ? 12.234 -1.137 14.055 1.00 60.69 92 PRO A N 1
ATOM 783 C CA . PRO A 1 92 ? 11.559 -1.484 12.791 1.00 60.69 92 PRO A CA 1
ATOM 784 C C . PRO A 1 92 ? 10.220 -2.234 12.962 1.00 60.69 92 PRO A C 1
ATOM 786 O O . PRO A 1 92 ? 10.071 -3.039 13.873 1.00 60.69 92 PRO A O 1
ATOM 789 N N . PHE A 1 93 ? 9.286 -2.044 12.019 1.00 72.62 93 PHE A N 1
ATOM 790 C CA . PHE A 1 93 ? 8.000 -2.764 11.966 1.00 72.62 93 PHE A CA 1
ATOM 791 C C . PHE A 1 93 ? 7.812 -3.549 10.676 1.00 72.62 93 PHE A C 1
ATOM 793 O O . PHE A 1 93 ? 8.266 -3.151 9.597 1.00 72.62 93 PHE A O 1
ATOM 800 N N . SER A 1 94 ? 7.100 -4.664 10.791 1.00 85.62 94 SER A N 1
ATOM 801 C CA . SER A 1 94 ? 6.695 -5.489 9.664 1.00 85.62 94 SER A CA 1
ATOM 802 C C . SER A 1 94 ? 5.473 -4.901 8.944 1.00 85.62 94 SER A C 1
ATOM 804 O O . SER A 1 94 ? 4.776 -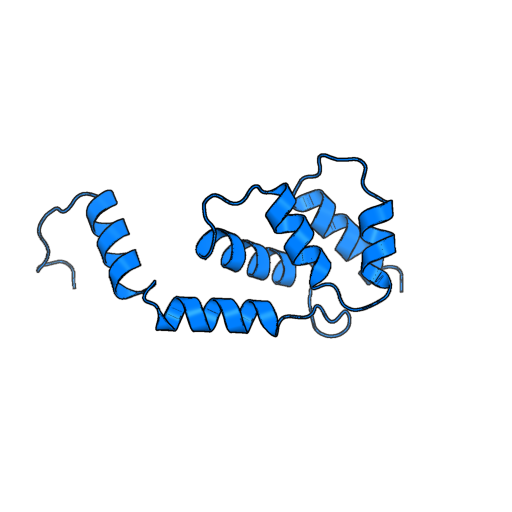4.020 9.438 1.00 85.62 94 SER A O 1
ATOM 806 N N . THR A 1 95 ? 5.179 -5.419 7.746 1.00 86.62 95 THR A N 1
ATOM 807 C CA . THR A 1 95 ? 3.934 -5.066 7.030 1.00 86.62 95 THR A CA 1
ATOM 808 C C . THR A 1 95 ? 2.690 -5.423 7.847 1.00 86.62 95 THR A C 1
ATOM 810 O O . THR A 1 95 ? 1.693 -4.712 7.780 1.00 86.62 95 THR A O 1
ATOM 813 N N . GLU A 1 96 ? 2.760 -6.521 8.593 1.00 87.94 96 GLU A N 1
ATOM 814 C CA . GLU A 1 96 ? 1.670 -7.014 9.426 1.00 87.94 96 GLU A CA 1
ATOM 815 C C . GLU A 1 96 ? 1.400 -6.070 10.598 1.00 87.94 96 GLU A C 1
ATOM 817 O O . GLU A 1 96 ? 0.252 -5.713 10.824 1.00 87.94 96 GLU A O 1
ATOM 822 N N . ASP A 1 97 ? 2.443 -5.555 11.252 1.00 86.12 97 ASP A N 1
ATOM 823 C CA . ASP A 1 97 ? 2.290 -4.598 12.355 1.00 86.12 97 ASP A CA 1
ATOM 824 C C . ASP A 1 97 ? 1.589 -3.310 11.913 1.00 86.12 97 ASP A C 1
ATOM 826 O O . ASP A 1 97 ? 0.720 -2.796 12.621 1.00 86.12 97 ASP A O 1
ATOM 830 N N . TYR A 1 98 ? 1.928 -2.807 10.718 1.00 83.38 98 TYR A N 1
ATOM 831 C CA . TYR A 1 98 ? 1.218 -1.671 10.139 1.00 83.38 98 TYR A CA 1
ATOM 832 C C . TYR A 1 98 ? -0.259 -2.010 9.946 1.00 83.38 98 TYR A C 1
ATOM 834 O O . TYR A 1 98 ? -1.099 -1.289 10.469 1.00 83.38 98 TYR A O 1
ATOM 842 N N . ILE A 1 99 ? -0.584 -3.114 9.270 1.00 88.12 99 ILE A N 1
ATOM 843 C CA . ILE A 1 99 ? -1.975 -3.521 9.013 1.00 88.12 99 ILE A CA 1
ATOM 844 C C . ILE A 1 99 ? -2.751 -3.745 10.319 1.00 88.12 99 ILE A C 1
ATOM 846 O O . ILE A 1 99 ? -3.881 -3.286 10.434 1.00 88.12 99 ILE A O 1
ATOM 850 N N . ASN A 1 100 ? -2.148 -4.357 11.334 1.00 87.94 100 ASN A N 1
ATOM 851 C CA . ASN A 1 100 ? -2.800 -4.573 12.625 1.00 87.94 100 ASN A CA 1
ATOM 852 C C . ASN A 1 100 ? -3.111 -3.245 13.329 1.00 87.94 100 ASN A C 1
ATOM 854 O O . ASN A 1 100 ? -4.211 -3.056 13.842 1.00 87.94 100 ASN A O 1
ATOM 858 N N . ALA A 1 101 ? -2.179 -2.286 13.317 1.00 84.31 101 ALA A N 1
ATOM 859 C CA . ALA A 1 101 ? -2.416 -0.960 13.889 1.00 84.31 101 ALA A CA 1
ATOM 860 C C . ALA A 1 101 ? -3.507 -0.188 13.135 1.00 84.31 101 ALA A C 1
ATOM 862 O O . ALA A 1 101 ? -4.309 0.523 13.743 1.00 84.31 101 ALA A O 1
ATOM 863 N N . MET A 1 102 ? -3.538 -0.336 11.811 1.00 85.25 102 MET A N 1
ATOM 864 C CA . MET A 1 102 ? -4.602 0.193 10.971 1.00 85.25 102 MET A CA 1
ATOM 865 C C . MET A 1 102 ? -5.963 -0.383 11.368 1.00 85.25 102 MET A C 1
ATOM 867 O O . MET A 1 102 ? -6.904 0.369 11.609 1.00 85.25 102 MET A O 1
ATOM 871 N N . GLU A 1 103 ? -6.061 -1.710 11.448 1.00 87.62 103 GLU A N 1
ATOM 872 C CA . GLU A 1 103 ? -7.294 -2.417 11.789 1.00 87.62 103 GLU A CA 1
ATOM 873 C C . GLU A 1 103 ? -7.789 -2.043 13.184 1.00 87.62 103 GLU A C 1
ATOM 875 O O . GLU A 1 103 ? -8.962 -1.705 13.343 1.00 87.62 103 GLU A O 1
ATOM 880 N N . ASP A 1 104 ? -6.893 -1.989 14.167 1.00 85.12 104 ASP A N 1
ATOM 881 C CA . ASP A 1 104 ? -7.200 -1.571 15.534 1.00 85.12 104 ASP A CA 1
ATOM 882 C C . ASP A 1 104 ? -7.815 -0.161 15.588 1.00 85.12 104 ASP A C 1
ATOM 884 O O . ASP A 1 104 ? -8.814 0.062 16.267 1.00 85.12 104 ASP A O 1
ATOM 888 N N . ILE A 1 105 ? -7.295 0.797 14.817 1.00 79.75 105 ILE A N 1
ATOM 889 C CA . ILE A 1 105 ? -7.876 2.149 14.763 1.00 79.75 105 ILE A CA 1
ATOM 890 C C . ILE A 1 105 ? -9.237 2.147 14.071 1.00 79.75 105 ILE A C 1
ATOM 892 O O . ILE A 1 105 ? -10.140 2.866 14.490 1.00 79.75 105 ILE A O 1
ATOM 896 N N . THR A 1 106 ? -9.402 1.344 13.019 1.00 79.75 106 THR A N 1
ATOM 897 C CA . THR A 1 106 ? -10.676 1.291 12.292 1.00 79.75 106 THR A CA 1
ATOM 898 C C . THR A 1 106 ? -11.787 0.540 13.028 1.00 79.75 106 THR A C 1
ATOM 900 O O . THR A 1 106 ? -12.959 0.809 12.772 1.00 79.75 106 THR A O 1
ATOM 903 N N . THR A 1 107 ? -11.438 -0.378 13.934 1.00 78.06 107 THR A N 1
ATOM 904 C CA . THR A 1 107 ? -12.385 -1.248 14.656 1.00 78.06 107 THR A CA 1
ATOM 905 C C . THR A 1 107 ? -12.786 -0.721 16.034 1.00 78.06 107 THR A C 1
ATOM 907 O O . THR A 1 107 ? -13.845 -1.098 16.522 1.00 78.06 107 THR A O 1
ATOM 910 N N . ARG A 1 108 ? -12.017 0.192 16.643 1.00 62.16 108 ARG A N 1
ATOM 911 C CA . ARG A 1 108 ? -12.345 0.853 17.926 1.00 62.16 108 ARG A CA 1
ATOM 912 C C . ARG A 1 108 ? -13.445 1.933 17.835 1.00 62.16 108 ARG A C 1
ATOM 914 O O . ARG A 1 108 ? -13.401 2.898 18.597 1.00 62.16 108 ARG A O 1
ATOM 921 N N . LYS A 1 109 ? -14.388 1.808 16.897 1.00 51.78 109 LYS A N 1
ATOM 922 C CA . LYS A 1 109 ? -15.562 2.696 16.814 1.00 51.78 109 LYS A CA 1
ATOM 923 C C . LYS A 1 109 ? -16.567 2.406 17.924 1.00 51.78 109 LYS A C 1
ATOM 925 O O . LYS A 1 109 ? -16.746 1.214 18.253 1.00 51.78 109 LYS A O 1
#